Protein AF-A0A2D5XUM0-F1 (afdb_monomer)

Radius of gyration: 34.55 Å; Cα contacts (8 Å, |Δi|>4): 33; chains: 1; bounding box: 64×18×113 Å

Solvent-accessible surface area (backbone atoms only — not comparable to full-atom values): 6456 Å² total; per-residue (Å²): 136,85,53,64,64,62,51,30,55,51,37,45,53,52,34,53,54,47,50,52,52,60,68,70,62,64,79,75,94,67,98,70,55,73,68,54,55,52,49,50,51,52,53,49,53,52,49,53,53,51,42,51,55,36,46,55,48,33,53,51,38,50,52,52,46,52,49,54,53,50,51,54,51,51,52,49,52,53,49,53,51,52,51,51,55,49,54,52,50,54,49,51,54,49,52,52,52,47,53,54,51,58,72,70,49,77,83,78,80,73,84,83,128

Foldseek 3Di:
DDDLVNVLVVLVVVLVVLVVVLVVLDDDPDDDDPVSVVVSVVVNVVSVVVNVVSVVVSVVSVVVVVVVVVVVVVVVVVVVVVVVVVVVVVVVVVVVVVVVVVVPDDDDDDPDD

Secondary structure (DSSP, 8-state):
---HHHHHHHHHHHHHHHHHHHHHTPPPSS---HHHHHHHHHHHHHHHHHHHHHHHHHHHHHHHHHHHHHHHHHHHHHHHHHHHHHHHHHHHHHHHHHHHHHHTSPP------

Mean predicted aligned error: 9.3 Å

pLDDT: mean 88.4, std 11.06, range [49.34, 97.75]

Structure (mmCIF, N/CA/C/O backbone):
data_AF-A0A2D5XUM0-F1
#
_entry.id   AF-A0A2D5XUM0-F1
#
loop_
_atom_site.group_PDB
_atom_site.id
_atom_site.type_symbol
_atom_site.label_atom_id
_atom_site.label_alt_id
_atom_site.label_comp_id
_atom_site.label_asym_id
_atom_site.label_entity_id
_atom_site.label_seq_id
_atom_site.pdbx_PDB_ins_code
_atom_site.Cartn_x
_atom_site.Cartn_y
_atom_site.Cartn_z
_atom_site.occupancy
_atom_site.B_iso_or_equiv
_atom_site.auth_seq_id
_atom_site.auth_comp_id
_atom_site.auth_asym_id
_atom_site.auth_atom_id
_atom_site.pdbx_PDB_model_num
ATOM 1 N N . MET A 1 1 ? 7.420 -14.892 3.231 1.00 49.34 1 MET A N 1
ATOM 2 C CA . MET A 1 1 ? 7.408 -13.422 3.081 1.00 49.34 1 MET A CA 1
ATOM 3 C C . MET A 1 1 ? 5.974 -13.056 2.744 1.00 49.34 1 MET A C 1
ATOM 5 O O . MET A 1 1 ? 5.457 -13.680 1.829 1.00 49.34 1 MET A O 1
ATOM 9 N N . LYS A 1 2 ? 5.310 -12.194 3.518 1.00 69.75 2 LYS A N 1
ATOM 10 C CA . LYS A 1 2 ? 3.954 -11.724 3.183 1.00 69.75 2 LYS A CA 1
ATOM 11 C C . LYS A 1 2 ? 4.064 -10.474 2.317 1.00 69.75 2 LYS A C 1
ATOM 13 O O . LYS A 1 2 ? 5.019 -9.719 2.499 1.00 69.75 2 LYS A O 1
ATOM 18 N N . THR A 1 3 ? 3.150 -10.287 1.372 1.00 91.19 3 THR A N 1
ATOM 19 C CA . THR A 1 3 ? 3.135 -9.075 0.534 1.00 91.19 3 THR A CA 1
ATOM 20 C C . THR A 1 3 ? 2.425 -7.919 1.246 1.00 91.19 3 THR A C 1
ATOM 22 O O . THR A 1 3 ? 1.609 -8.150 2.136 1.00 91.19 3 THR A O 1
ATOM 25 N N . LEU A 1 4 ? 2.706 -6.672 0.845 1.00 92.25 4 LEU A N 1
ATOM 26 C CA . LEU A 1 4 ? 2.018 -5.487 1.383 1.00 92.25 4 LEU A CA 1
ATOM 27 C C . LEU A 1 4 ? 0.496 -5.562 1.176 1.00 92.25 4 LEU A C 1
ATOM 29 O O . LEU A 1 4 ? -0.265 -5.190 2.064 1.00 92.25 4 LEU A O 1
ATOM 33 N N . GLN A 1 5 ? 0.049 -6.120 0.046 1.00 93.38 5 GLN A N 1
ATOM 34 C CA . GLN A 1 5 ? -1.375 -6.321 -0.229 1.00 93.38 5 GLN A CA 1
ATOM 35 C C . GLN A 1 5 ? -2.020 -7.304 0.757 1.00 93.38 5 GLN A C 1
ATOM 37 O O . GLN A 1 5 ? -3.073 -7.011 1.307 1.00 93.38 5 GLN A O 1
ATOM 42 N N . GLU A 1 6 ? -1.375 -8.442 1.028 1.00 95.31 6 GLU A N 1
ATOM 43 C CA . GLU A 1 6 ? -1.882 -9.420 2.003 1.00 95.31 6 GLU A CA 1
ATOM 44 C C . GLU A 1 6 ? -1.966 -8.830 3.416 1.00 95.31 6 GLU A C 1
ATOM 46 O O . GLU A 1 6 ? -2.836 -9.197 4.208 1.00 95.31 6 GLU A O 1
ATOM 51 N N . GLU A 1 7 ? -1.037 -7.937 3.760 1.00 94.88 7 GLU A N 1
ATOM 52 C CA . GLU A 1 7 ? -1.045 -7.257 5.048 1.00 94.88 7 GLU A CA 1
ATOM 53 C C . GLU A 1 7 ? -2.159 -6.212 5.143 1.00 94.88 7 GLU A C 1
ATOM 55 O O . GLU A 1 7 ? -2.817 -6.133 6.185 1.00 94.88 7 GLU A O 1
ATOM 60 N N . LEU A 1 8 ? -2.409 -5.466 4.063 1.00 95.81 8 LEU A N 1
ATOM 61 C CA . LEU A 1 8 ? -3.545 -4.555 3.952 1.00 95.81 8 LEU A CA 1
ATOM 62 C C . LEU A 1 8 ? -4.863 -5.317 4.117 1.00 95.81 8 LEU A C 1
ATOM 64 O O . LEU A 1 8 ? -5.619 -5.008 5.033 1.00 95.81 8 LEU A O 1
ATOM 68 N N . ASP A 1 9 ? -5.082 -6.372 3.330 1.00 96.00 9 ASP A N 1
ATOM 69 C CA . ASP A 1 9 ? -6.315 -7.169 3.365 1.00 96.00 9 ASP A CA 1
ATOM 70 C C . ASP A 1 9 ? -6.575 -7.734 4.769 1.00 96.00 9 ASP A C 1
ATOM 72 O O . ASP A 1 9 ? -7.688 -7.673 5.299 1.00 96.00 9 ASP A O 1
ATOM 76 N N . ARG A 1 10 ? -5.521 -8.234 5.424 1.00 95.75 10 ARG A N 1
ATOM 77 C CA . ARG A 1 10 ? -5.606 -8.727 6.801 1.00 95.75 10 ARG A CA 1
ATOM 78 C C . ARG A 1 10 ? -5.952 -7.617 7.789 1.00 95.75 10 ARG A C 1
ATOM 80 O O . ARG A 1 10 ? -6.751 -7.841 8.694 1.00 95.75 10 ARG A O 1
ATOM 87 N N . THR A 1 11 ? -5.320 -6.455 7.658 1.00 95.31 11 THR A N 1
ATOM 88 C CA . THR A 1 11 ? -5.509 -5.322 8.573 1.00 95.31 11 THR A CA 1
ATOM 89 C C . THR A 1 11 ? -6.923 -4.767 8.446 1.00 95.31 11 THR A C 1
ATOM 91 O O . THR A 1 11 ? -7.579 -4.551 9.462 1.00 95.31 11 THR A O 1
ATOM 94 N N . THR A 1 12 ? -7.428 -4.632 7.219 1.00 95.06 12 THR A N 1
ATOM 95 C CA . THR A 1 12 ? -8.815 -4.258 6.929 1.00 95.06 12 THR A CA 1
ATOM 96 C C . THR A 1 12 ? -9.795 -5.276 7.506 1.00 95.06 12 THR A C 1
ATOM 98 O O . THR A 1 12 ? -10.716 -4.885 8.214 1.00 95.06 12 THR A O 1
ATOM 101 N N . GLY A 1 13 ? -9.552 -6.578 7.325 1.00 95.75 13 GLY A N 1
ATOM 102 C CA . GLY A 1 13 ? -10.415 -7.614 7.899 1.00 95.75 13 GLY A CA 1
ATOM 103 C C . GLY A 1 13 ? -10.491 -7.567 9.430 1.00 95.75 13 GLY A C 1
ATOM 104 O O . GLY A 1 13 ? -11.572 -7.688 9.999 1.00 95.75 13 GLY A O 1
ATOM 105 N N . VAL A 1 14 ? -9.365 -7.343 10.117 1.00 94.62 14 VAL A N 1
ATOM 106 C CA . VAL A 1 14 ? -9.364 -7.205 11.586 1.00 94.62 14 VAL A CA 1
ATOM 107 C C . VAL A 1 14 ? -10.028 -5.895 12.021 1.00 94.62 14 VAL A C 1
ATOM 109 O O . VAL A 1 14 ? -10.753 -5.889 13.013 1.00 94.62 14 VAL A O 1
ATOM 112 N N . ARG A 1 15 ? -9.828 -4.791 11.288 1.00 95.06 15 ARG A N 1
ATOM 113 C CA . ARG A 1 15 ? -10.526 -3.523 11.547 1.00 95.06 15 ARG A CA 1
ATOM 114 C C . ARG A 1 15 ? -12.038 -3.718 11.500 1.00 95.06 15 ARG A C 1
ATOM 116 O O . ARG A 1 15 ? -12.723 -3.278 12.418 1.00 95.06 15 ARG A O 1
ATOM 123 N N . ASP A 1 16 ? -12.534 -4.393 10.470 1.00 94.56 16 ASP A N 1
ATOM 124 C CA . ASP A 1 16 ? -13.967 -4.603 10.267 1.00 94.56 16 ASP A CA 1
ATOM 125 C C . ASP A 1 16 ? -14.560 -5.486 11.383 1.00 94.56 16 ASP A C 1
ATOM 127 O O . ASP A 1 16 ? -15.610 -5.162 11.929 1.00 94.56 16 ASP A O 1
ATOM 131 N N . GLN A 1 17 ? -13.831 -6.516 11.830 1.00 94.06 17 GLN A N 1
ATOM 132 C CA . GLN A 1 17 ? -14.217 -7.317 13.003 1.00 94.06 17 GLN A CA 1
ATOM 133 C C . GLN A 1 17 ? -14.274 -6.491 14.297 1.00 94.06 17 GLN A C 1
ATOM 135 O O . GLN A 1 17 ? -15.170 -6.675 15.118 1.00 94.06 17 GLN A O 1
ATOM 140 N N . ILE A 1 18 ? -13.317 -5.582 14.511 1.00 91.25 18 ILE A N 1
ATOM 141 C CA . ILE A 1 18 ? -13.302 -4.708 15.695 1.00 91.25 18 ILE A CA 1
ATOM 142 C C . ILE A 1 18 ? -14.451 -3.697 15.644 1.00 91.25 18 ILE A C 1
ATOM 144 O O . ILE A 1 18 ? -15.060 -3.426 16.680 1.00 91.25 18 ILE A O 1
ATOM 148 N N . ALA A 1 19 ? -14.775 -3.174 14.461 1.00 90.38 19 ALA A N 1
ATOM 149 C CA . ALA A 1 19 ? -15.928 -2.303 14.268 1.00 90.38 19 ALA A CA 1
ATOM 150 C C . ALA A 1 19 ? -17.241 -3.035 14.597 1.00 90.38 19 ALA A C 1
ATOM 152 O O . ALA A 1 19 ? -18.044 -2.521 15.373 1.00 90.38 19 ALA A O 1
ATOM 153 N N . GLU A 1 20 ? -17.408 -4.270 14.119 1.00 90.88 20 GLU A N 1
ATOM 154 C CA . GLU A 1 20 ? -18.568 -5.111 14.444 1.00 90.88 20 GLU A CA 1
ATOM 155 C C . GLU A 1 20 ? -18.671 -5.382 15.958 1.00 90.88 20 GLU A C 1
ATOM 157 O O . GLU A 1 20 ? -19.741 -5.248 16.558 1.00 90.88 20 GLU A O 1
ATOM 162 N N . MET A 1 21 ? -17.545 -5.681 16.620 1.00 85.94 21 MET A N 1
ATOM 163 C CA . MET A 1 21 ? -17.507 -5.840 18.079 1.00 85.94 21 MET A CA 1
ATOM 164 C C . MET A 1 21 ? -17.938 -4.560 18.809 1.00 85.94 21 MET A C 1
ATOM 166 O O . MET A 1 21 ? -18.690 -4.642 19.782 1.00 85.94 21 MET A O 1
ATOM 170 N N . ALA A 1 22 ? -17.518 -3.386 18.328 1.00 84.38 22 ALA A N 1
ATOM 171 C CA . ALA A 1 22 ? -17.913 -2.098 18.895 1.00 84.38 22 ALA A CA 1
ATOM 172 C C . ALA A 1 22 ? -19.426 -1.852 18.777 1.00 84.38 22 ALA A C 1
ATOM 174 O O . ALA A 1 22 ? -20.045 -1.392 19.735 1.00 84.38 22 ALA A O 1
ATOM 175 N N . GLU A 1 23 ? -20.023 -2.192 17.634 1.00 83.62 23 GLU A N 1
ATOM 176 C CA . GLU A 1 23 ? -21.465 -2.056 17.394 1.00 83.62 23 GLU A CA 1
ATOM 177 C C . GLU A 1 23 ? -22.291 -3.024 18.254 1.00 83.62 23 GLU A C 1
ATOM 179 O O . GLU A 1 23 ? -23.349 -2.660 18.773 1.00 83.62 23 GLU A O 1
ATOM 184 N N . SER A 1 24 ? -21.786 -4.241 18.469 1.00 78.44 24 SER A N 1
ATOM 185 C CA . SER A 1 24 ? -22.456 -5.269 19.279 1.00 78.44 24 SER A CA 1
ATOM 186 C C . SER A 1 24 ? -22.435 -4.996 20.791 1.00 78.44 24 SER A C 1
ATOM 188 O O . SER A 1 24 ? -23.201 -5.599 21.540 1.00 78.44 24 SER A O 1
ATOM 190 N N . MET A 1 25 ? -21.586 -4.074 21.258 1.00 70.69 25 MET A N 1
ATOM 191 C CA . MET A 1 25 ? -21.347 -3.811 22.684 1.00 70.69 25 MET A CA 1
ATOM 192 C C . MET A 1 25 ? -22.385 -2.899 23.359 1.00 70.69 25 MET A C 1
ATOM 194 O O . MET A 1 25 ? -22.150 -2.384 24.457 1.00 70.69 25 MET A O 1
ATOM 198 N N . ASN A 1 26 ? -23.540 -2.690 22.728 1.00 67.62 26 ASN A N 1
ATOM 199 C CA . ASN A 1 26 ? -24.570 -1.813 23.262 1.00 67.62 26 ASN A CA 1
ATOM 200 C C . ASN A 1 26 ? -25.149 -2.387 24.570 1.00 67.62 26 ASN A C 1
ATOM 202 O O . ASN A 1 26 ? -25.587 -3.539 24.617 1.00 67.62 26 ASN A O 1
ATOM 206 N N . VAL A 1 27 ? -25.144 -1.594 25.647 1.00 66.12 27 VAL A N 1
ATOM 207 C CA . VAL A 1 27 ? -25.668 -2.032 26.950 1.00 66.12 27 VAL A CA 1
ATOM 208 C C . VAL A 1 27 ? -27.177 -2.274 26.810 1.00 66.12 27 VAL A C 1
ATOM 210 O O . VAL A 1 27 ? -27.885 -1.363 26.371 1.00 66.12 27 VAL A O 1
ATOM 213 N N . PRO A 1 28 ? -27.694 -3.469 27.154 1.00 66.88 28 PRO A N 1
ATOM 214 C CA . PRO A 1 28 ? -29.115 -3.759 27.023 1.00 66.88 28 PRO A CA 1
ATOM 215 C C . PRO A 1 28 ? -29.958 -2.782 27.850 1.00 66.88 28 PRO A C 1
ATOM 217 O O . PRO A 1 28 ? -29.606 -2.409 28.968 1.00 66.88 28 PRO A O 1
ATOM 220 N N . ILE A 1 29 ? -31.093 -2.368 27.286 1.00 60.69 29 ILE A N 1
ATOM 221 C CA . ILE A 1 29 ? -32.029 -1.449 27.938 1.00 60.69 29 ILE A CA 1
ATOM 222 C C . ILE A 1 29 ? -32.719 -2.208 29.086 1.00 60.69 29 ILE A C 1
ATOM 224 O O . ILE A 1 29 ? -33.521 -3.105 28.835 1.00 60.69 29 ILE A O 1
ATOM 228 N N . GLY A 1 30 ? -32.399 -1.872 30.342 1.00 71.19 30 GLY A N 1
ATOM 229 C CA . GLY A 1 30 ? -32.966 -2.515 31.536 1.00 71.19 30 GLY A CA 1
ATOM 230 C C . GLY A 1 30 ? -32.148 -2.291 32.814 1.00 71.19 30 GLY A C 1
ATOM 231 O O . GLY A 1 30 ? -31.149 -1.567 32.811 1.00 71.19 30 GLY A O 1
ATOM 232 N N . GLU A 1 31 ? -32.567 -2.916 33.923 1.00 62.59 31 GLU A N 1
ATOM 233 C CA . GLU A 1 31 ? -31.803 -2.900 35.178 1.00 62.59 31 GLU A CA 1
ATOM 234 C C . GLU A 1 31 ? -30.410 -3.499 34.961 1.00 62.59 31 GLU A C 1
ATOM 236 O O . GLU A 1 31 ? -30.253 -4.671 34.623 1.00 62.59 31 GLU A O 1
ATOM 241 N N . THR A 1 32 ? -29.386 -2.672 35.156 1.00 76.75 32 THR A N 1
ATOM 242 C CA . THR A 1 32 ? -27.987 -3.033 34.934 1.00 76.75 32 THR A CA 1
ATOM 243 C C . THR A 1 32 ? -27.182 -2.669 36.176 1.00 76.75 32 THR A C 1
ATOM 245 O O . THR A 1 32 ? -27.352 -1.590 36.745 1.00 76.75 32 THR A O 1
ATO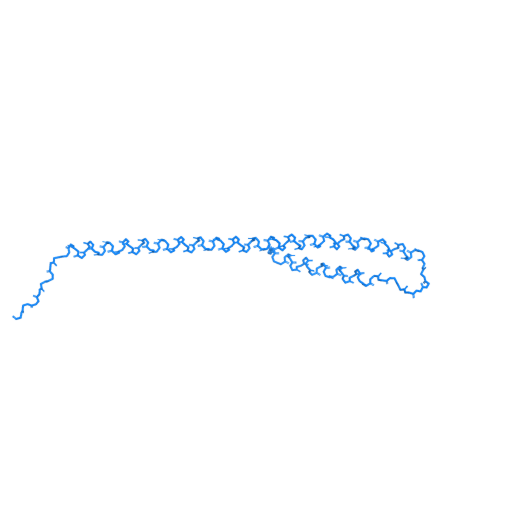M 248 N N . THR A 1 33 ? -26.291 -3.552 36.628 1.00 81.69 33 THR A N 1
ATOM 249 C CA . THR A 1 33 ? -25.454 -3.265 37.801 1.00 81.69 33 THR A CA 1
ATOM 250 C C . THR A 1 33 ? -24.366 -2.238 37.467 1.00 81.69 33 THR A C 1
ATOM 252 O O . THR A 1 33 ? -23.828 -2.205 36.359 1.00 81.69 33 THR A O 1
ATOM 255 N N . ILE A 1 34 ? -23.971 -1.421 38.453 1.00 82.12 34 ILE A N 1
ATOM 256 C CA . ILE A 1 34 ? -22.886 -0.425 38.309 1.00 82.12 34 ILE A CA 1
ATOM 257 C C . ILE A 1 34 ? -21.583 -1.080 37.819 1.00 82.12 34 ILE A C 1
ATOM 259 O O . ILE A 1 34 ? -20.840 -0.489 37.035 1.00 82.12 34 ILE A O 1
ATOM 263 N N . GLN A 1 35 ? -21.306 -2.311 38.257 1.00 83.81 35 GLN A N 1
ATOM 264 C CA . GLN A 1 35 ? -20.143 -3.076 37.811 1.00 83.81 35 GLN A CA 1
ATOM 265 C C . GLN A 1 35 ? -20.191 -3.365 36.305 1.00 83.81 35 GLN A C 1
ATOM 267 O O . GLN A 1 35 ? -19.173 -3.218 35.632 1.00 83.81 35 GLN A O 1
ATOM 272 N N . HIS A 1 36 ? -21.368 -3.701 35.774 1.00 80.38 36 HIS A N 1
ATOM 273 C CA . HIS A 1 36 ? -21.563 -3.956 34.350 1.00 80.38 36 HIS A CA 1
ATOM 274 C C . HIS A 1 36 ? -21.330 -2.687 33.515 1.00 80.38 36 HIS A C 1
ATOM 276 O O . HIS A 1 36 ? -20.588 -2.720 32.534 1.00 80.38 36 HIS A O 1
ATOM 282 N N . LEU A 1 37 ? -21.856 -1.541 33.968 1.00 82.38 37 LEU A N 1
ATOM 283 C CA . LEU A 1 37 ? -21.637 -0.239 33.323 1.00 82.38 37 LEU A CA 1
ATOM 284 C C . LEU A 1 37 ? -20.150 0.147 33.280 1.00 82.38 37 LEU A C 1
ATOM 286 O O . LEU A 1 37 ? -19.654 0.599 32.248 1.00 82.38 37 LEU A O 1
ATOM 290 N N . ARG A 1 38 ? -19.409 -0.078 34.376 1.00 84.44 38 ARG A N 1
ATOM 291 C CA . ARG A 1 38 ? -17.956 0.167 34.410 1.00 84.44 38 ARG A CA 1
ATOM 292 C C . ARG A 1 38 ? -17.203 -0.742 33.447 1.00 84.44 38 ARG A C 1
ATOM 294 O O . ARG A 1 38 ? -16.325 -0.260 32.737 1.00 84.44 38 ARG A O 1
ATOM 301 N N . SER A 1 39 ? -17.547 -2.030 33.407 1.00 83.50 39 SER A N 1
ATOM 302 C CA . SER A 1 39 ? -16.909 -2.959 32.473 1.00 83.50 39 SER A CA 1
ATOM 303 C C . SER A 1 39 ? -17.191 -2.587 31.017 1.00 83.50 39 SER A C 1
ATOM 305 O O . SER A 1 39 ? -16.254 -2.527 30.229 1.00 83.50 39 SER A O 1
ATOM 307 N N . ALA A 1 40 ? -18.435 -2.236 30.675 1.00 83.50 40 ALA A N 1
ATOM 308 C CA . ALA A 1 40 ? -18.804 -1.807 29.329 1.00 83.50 40 ALA A CA 1
ATOM 309 C C . ALA A 1 40 ? -18.051 -0.536 28.907 1.00 83.50 40 ALA A C 1
ATOM 311 O O . ALA A 1 40 ? -17.526 -0.474 27.800 1.00 83.50 40 ALA A O 1
ATOM 312 N N . SER A 1 41 ? -17.913 0.445 29.806 1.00 84.38 41 SER A N 1
ATOM 313 C CA . SER A 1 41 ? -17.124 1.653 29.538 1.00 84.38 41 SER A CA 1
ATOM 314 C C . SER A 1 41 ? -15.638 1.346 29.320 1.00 84.38 41 SER A C 1
ATOM 316 O O . SER A 1 41 ? -15.035 1.866 28.382 1.00 84.38 41 SER A O 1
ATOM 318 N N . TRP A 1 42 ? -15.047 0.478 30.148 1.00 86.75 42 TRP A N 1
ATOM 319 C CA . TRP A 1 42 ? -13.637 0.107 30.019 1.00 86.75 42 TRP A CA 1
ATOM 320 C C . TRP A 1 42 ? -13.352 -0.636 28.708 1.00 86.75 42 TRP A C 1
ATOM 322 O O . TRP A 1 42 ? -12.464 -0.231 27.957 1.00 86.75 42 TRP A O 1
ATOM 332 N N . TYR A 1 43 ? -14.140 -1.671 28.397 1.00 86.31 43 TYR A N 1
ATOM 333 C CA . TYR A 1 43 ? -14.010 -2.417 27.144 1.00 86.31 43 TYR A CA 1
ATOM 334 C C . TYR A 1 43 ? -14.315 -1.539 25.925 1.00 86.31 43 TYR A C 1
ATOM 336 O O . TYR A 1 43 ? -13.599 -1.621 24.932 1.00 86.31 43 TYR A O 1
ATOM 344 N N . GLY A 1 44 ? -15.304 -0.645 26.016 1.00 87.50 44 GLY A N 1
ATOM 345 C CA . GLY A 1 44 ? -15.651 0.278 24.938 1.00 87.50 44 GLY A CA 1
ATOM 346 C C . GLY A 1 44 ? -14.488 1.204 24.591 1.00 87.50 44 GLY A C 1
ATOM 347 O O . GLY A 1 44 ? -14.106 1.298 23.429 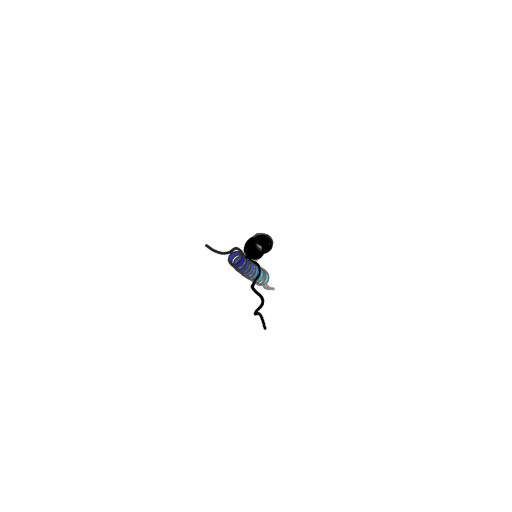1.00 87.50 44 GLY A O 1
ATOM 348 N N . ASN A 1 45 ? -13.850 1.810 25.596 1.00 88.88 45 ASN A N 1
ATOM 349 C CA . ASN A 1 45 ? -12.668 2.649 25.381 1.00 88.88 45 ASN A CA 1
ATOM 350 C C . ASN A 1 45 ? -11.507 1.862 24.757 1.00 88.88 45 ASN A C 1
ATOM 352 O O . ASN A 1 45 ? -10.847 2.357 23.846 1.00 88.88 45 ASN A O 1
ATOM 356 N N . GLN A 1 46 ? -11.277 0.629 25.215 1.00 90.19 46 GLN A N 1
ATOM 357 C CA . GLN A 1 46 ? -10.214 -0.219 24.679 1.00 90.19 46 GLN A CA 1
ATOM 358 C C . GLN A 1 46 ? -10.465 -0.604 23.215 1.00 90.19 46 GLN A C 1
ATOM 360 O O . GLN A 1 46 ? -9.542 -0.569 22.402 1.00 90.19 46 GLN A O 1
ATOM 365 N N . ILE A 1 47 ? -11.707 -0.939 22.861 1.00 90.88 47 ILE A N 1
ATOM 366 C CA . ILE A 1 47 ? -12.099 -1.244 21.480 1.00 90.88 47 ILE A CA 1
ATOM 367 C C . ILE A 1 47 ? -11.936 -0.012 20.589 1.00 90.88 47 ILE A C 1
ATOM 369 O O . ILE A 1 47 ? -11.377 -0.131 19.503 1.00 90.88 47 ILE A O 1
ATOM 373 N N . GLN A 1 48 ? -12.348 1.171 21.050 1.00 90.94 48 GLN A N 1
ATOM 374 C CA . GLN A 1 48 ? -12.174 2.419 20.2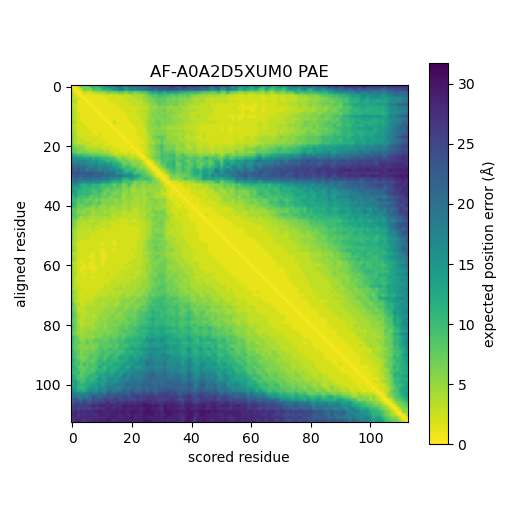99 1.00 90.94 48 GLN A CA 1
ATOM 375 C C . GLN A 1 48 ? -10.693 2.741 2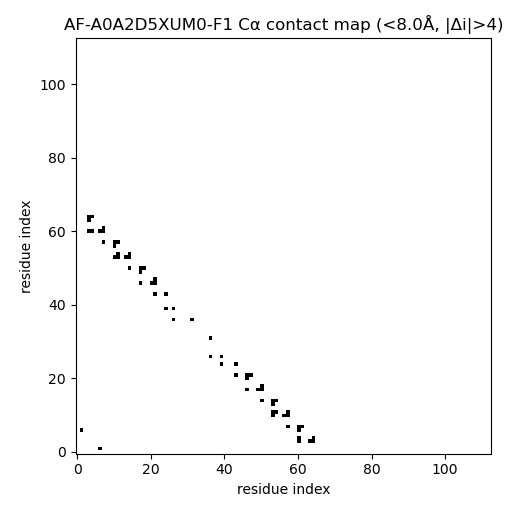0.053 1.00 90.94 48 GLN A C 1
ATOM 377 O O . GLN A 1 48 ? -10.311 3.119 18.945 1.00 90.94 48 GLN A O 1
ATOM 382 N N . GLU A 1 49 ? -9.832 2.529 21.052 1.00 94.00 49 GLU A N 1
ATOM 383 C CA . GLU A 1 49 ? -8.385 2.716 20.905 1.00 94.00 49 GLU A CA 1
ATOM 384 C C . GLU A 1 49 ? -7.778 1.744 19.880 1.00 94.00 49 GLU A C 1
ATOM 386 O O . GLU A 1 49 ? -6.986 2.143 19.017 1.00 94.00 49 GLU A O 1
ATOM 391 N N . GLN A 1 50 ? -8.177 0.469 19.931 1.00 94.31 50 GLN A N 1
ATOM 392 C CA . GLN A 1 50 ? -7.732 -0.517 18.948 1.00 94.31 50 GLN A CA 1
ATOM 393 C C . GLN A 1 50 ? -8.249 -0.202 17.546 1.00 94.31 50 GLN A C 1
ATOM 395 O O . GLN A 1 50 ? -7.478 -0.292 16.590 1.00 94.31 50 GLN A O 1
ATOM 400 N N . LEU A 1 51 ? -9.508 0.223 17.423 1.00 94.25 51 LEU A N 1
ATOM 401 C CA . LEU A 1 51 ? -10.113 0.597 16.150 1.00 94.25 51 LEU A CA 1
ATOM 402 C C . LEU A 1 51 ? -9.372 1.776 15.512 1.00 94.25 51 LEU A C 1
ATOM 404 O O . LEU A 1 51 ? -9.063 1.740 14.321 1.00 94.25 51 LEU A O 1
ATOM 408 N N . ARG A 1 52 ? -9.008 2.787 16.307 1.00 95.56 52 ARG A N 1
ATOM 409 C CA . ARG A 1 52 ? -8.181 3.909 15.848 1.00 95.56 52 ARG A CA 1
ATOM 410 C C . ARG A 1 52 ? -6.814 3.432 15.364 1.00 95.56 52 ARG A C 1
ATOM 412 O O . ARG A 1 52 ? -6.389 3.778 14.266 1.00 95.56 52 ARG A O 1
ATOM 419 N N . THR A 1 53 ? -6.138 2.613 16.168 1.00 96.38 53 THR A N 1
ATOM 420 C CA . THR A 1 53 ? -4.794 2.109 15.852 1.00 96.38 53 THR A CA 1
ATOM 421 C C . THR A 1 53 ? -4.787 1.310 14.552 1.00 96.38 53 THR A C 1
ATOM 423 O O . THR A 1 53 ? -3.914 1.500 13.704 1.00 96.38 53 THR A O 1
ATOM 426 N N . ILE A 1 54 ? -5.763 0.421 14.374 1.00 95.69 54 ILE A N 1
ATOM 427 C CA . ILE A 1 54 ? -5.811 -0.443 13.199 1.00 95.69 54 ILE A CA 1
ATOM 428 C C . ILE A 1 54 ? -6.306 0.287 11.949 1.00 95.69 54 ILE A C 1
ATOM 430 O O . ILE A 1 54 ? -5.846 -0.028 10.855 1.00 95.69 54 ILE A O 1
ATOM 434 N N . SER A 1 55 ? -7.161 1.303 12.104 1.00 94.69 55 SER A N 1
ATOM 435 C CA . SER A 1 55 ? -7.553 2.181 10.995 1.00 94.69 55 SER A CA 1
ATOM 436 C C . SER A 1 55 ? -6.352 2.969 10.478 1.00 94.69 55 SER A C 1
ATOM 438 O O . SER A 1 55 ? -6.058 2.895 9.292 1.00 94.69 55 SER A O 1
ATOM 440 N N . ASN A 1 56 ? -5.562 3.576 11.373 1.00 97.31 56 ASN A N 1
ATOM 441 C CA . ASN A 1 56 ? -4.326 4.267 10.988 1.00 97.31 56 ASN A CA 1
ATOM 442 C C . ASN A 1 56 ? -3.351 3.338 10.247 1.00 97.31 56 ASN A C 1
ATOM 444 O O . ASN A 1 56 ? -2.691 3.746 9.294 1.00 97.31 56 ASN A O 1
ATOM 448 N N . ARG A 1 57 ? -3.254 2.072 10.674 1.00 96.56 57 ARG A N 1
ATOM 449 C CA . ARG A 1 57 ? -2.426 1.074 9.985 1.00 96.56 57 ARG A CA 1
ATOM 450 C C . ARG A 1 57 ? -2.972 0.735 8.598 1.00 96.56 57 ARG A C 1
ATOM 452 O O . ARG A 1 57 ? -2.179 0.575 7.677 1.00 96.56 57 ARG A O 1
ATOM 459 N N . ALA A 1 58 ? -4.288 0.595 8.452 1.00 96.62 58 ALA A N 1
ATOM 460 C CA . ALA A 1 58 ? -4.918 0.334 7.160 1.00 96.62 58 ALA A CA 1
ATOM 461 C C . ALA A 1 58 ? -4.683 1.495 6.181 1.00 96.62 58 ALA A C 1
ATOM 463 O O . ALA A 1 58 ? -4.353 1.251 5.021 1.00 96.62 58 ALA A O 1
ATOM 464 N N . ASP A 1 59 ? -4.782 2.736 6.660 1.00 97.06 59 ASP A N 1
ATOM 465 C CA . ASP A 1 59 ? -4.522 3.935 5.858 1.00 97.06 59 ASP A CA 1
ATOM 466 C C . ASP A 1 59 ? -3.060 3.976 5.393 1.00 97.06 59 ASP A C 1
ATOM 468 O O . ASP A 1 59 ? -2.796 4.093 4.197 1.00 97.06 59 ASP A O 1
ATOM 472 N N . PHE A 1 60 ? -2.114 3.756 6.312 1.00 97.50 60 PHE A N 1
ATOM 473 C CA . PHE A 1 60 ? -0.687 3.671 5.986 1.00 97.50 60 PHE A CA 1
ATOM 474 C C . PHE A 1 60 ? -0.384 2.570 4.957 1.00 97.50 60 PHE A C 1
ATOM 476 O O . PHE A 1 60 ? 0.291 2.805 3.960 1.00 97.50 60 PHE A O 1
ATOM 483 N N . LEU A 1 61 ? -0.913 1.359 5.160 1.00 96.94 61 LEU A N 1
ATOM 484 C CA . LEU A 1 61 ? -0.701 0.248 4.225 1.00 96.94 61 LEU A CA 1
ATOM 485 C C . LEU A 1 61 ? -1.325 0.514 2.852 1.00 96.94 61 LEU A C 1
ATOM 487 O O . LEU A 1 61 ? -0.809 0.037 1.842 1.00 96.94 61 LEU A O 1
ATOM 491 N N . THR A 1 62 ? -2.424 1.266 2.800 1.00 97.38 62 THR A N 1
ATOM 492 C CA . THR A 1 62 ? -3.040 1.677 1.535 1.00 97.38 62 THR A CA 1
ATOM 493 C C . THR A 1 62 ? -2.096 2.580 0.748 1.00 97.38 62 THR A C 1
ATOM 495 O O . THR A 1 62 ? -1.882 2.325 -0.438 1.00 97.38 62 THR A O 1
ATOM 498 N N . GLU A 1 63 ? -1.497 3.575 1.411 1.00 97.75 63 GLU A N 1
ATOM 499 C CA . GLU A 1 63 ? -0.512 4.485 0.816 1.00 97.75 63 GLU A CA 1
ATOM 500 C C . GLU A 1 63 ? 0.715 3.718 0.294 1.00 97.75 63 GLU A C 1
ATOM 502 O O . GLU A 1 63 ? 1.051 3.810 -0.890 1.00 97.75 63 GLU A O 1
ATOM 507 N N . GLU A 1 64 ? 1.287 2.837 1.117 1.00 97.25 64 GLU A N 1
ATOM 508 C CA . GLU A 1 64 ? 2.440 2.006 0.745 1.00 97.25 64 GLU A CA 1
ATOM 509 C C . GLU A 1 64 ? 2.151 1.095 -0.462 1.00 97.25 64 GLU A C 1
ATOM 511 O O . GLU A 1 64 ? 2.976 0.959 -1.369 1.00 97.25 64 GLU A O 1
ATOM 516 N N . VAL A 1 65 ? 0.965 0.474 -0.522 1.00 96.75 65 VAL A N 1
ATOM 517 C CA . VAL A 1 65 ? 0.563 -0.350 -1.675 1.00 96.75 65 VAL A CA 1
ATOM 518 C C . VAL A 1 65 ? 0.436 0.503 -2.938 1.00 96.75 65 VAL A C 1
ATOM 520 O O . VAL A 1 65 ? 0.829 0.059 -4.025 1.00 96.75 65 VAL A O 1
ATOM 523 N N . THR A 1 66 ? -0.118 1.713 -2.838 1.00 96.19 66 THR A N 1
ATOM 524 C CA . THR A 1 66 ? -0.217 2.617 -3.990 1.00 96.19 66 THR A CA 1
ATOM 525 C C . THR A 1 66 ? 1.146 3.083 -4.484 1.00 96.19 66 THR A C 1
ATOM 527 O O . THR A 1 66 ? 1.380 3.059 -5.697 1.00 96.19 66 THR A O 1
ATOM 530 N N . ASP A 1 67 ? 2.059 3.416 -3.578 1.00 96.44 67 ASP A N 1
ATOM 531 C CA . ASP A 1 67 ? 3.412 3.848 -3.921 1.00 96.44 67 ASP A CA 1
ATOM 532 C C . ASP A 1 67 ? 4.218 2.712 -4.541 1.00 96.44 67 ASP A C 1
ATOM 534 O O . ASP A 1 67 ? 4.779 2.871 -5.628 1.00 96.44 67 ASP A O 1
ATOM 538 N N . GLN A 1 68 ? 4.150 1.509 -3.967 1.00 95.56 68 GLN A N 1
ATOM 539 C CA . GLN A 1 68 ? 4.794 0.335 -4.550 1.00 95.56 68 GLN A CA 1
ATOM 540 C C . GLN A 1 68 ? 4.303 0.072 -5.983 1.00 95.5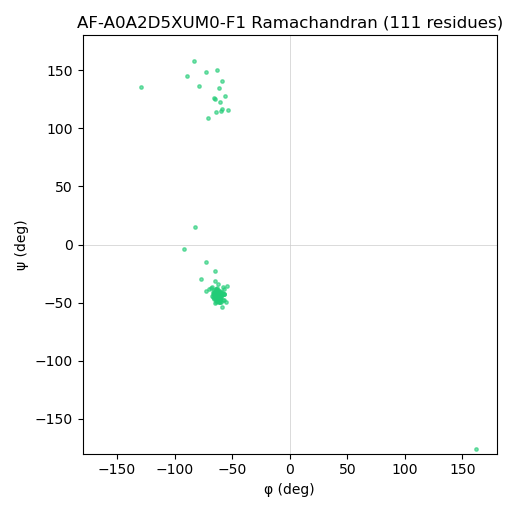6 68 GLN A C 1
ATOM 542 O O . GLN A 1 68 ? 5.093 -0.228 -6.883 1.00 95.56 68 GLN A O 1
ATOM 547 N N . ARG A 1 69 ? 2.992 0.191 -6.233 1.00 94.56 69 ARG A N 1
ATOM 548 C CA . ARG A 1 69 ? 2.420 0.030 -7.582 1.00 94.56 69 ARG A CA 1
ATOM 549 C C . ARG A 1 69 ? 2.920 1.100 -8.544 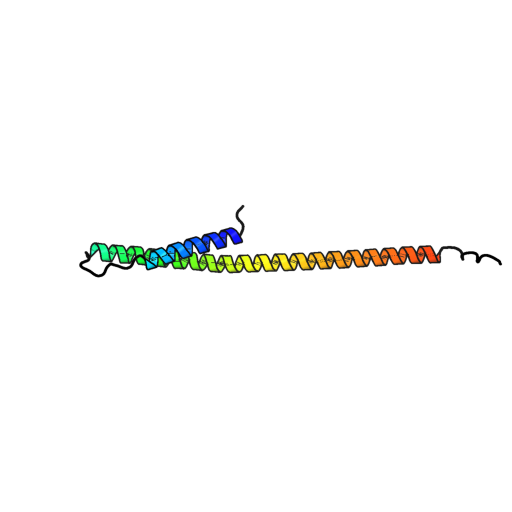1.00 94.56 69 ARG A C 1
ATOM 551 O O . ARG A 1 69 ? 3.206 0.787 -9.704 1.00 94.56 69 ARG A O 1
ATOM 558 N N . ARG A 1 70 ? 3.037 2.342 -8.078 1.00 96.69 70 ARG A N 1
ATOM 559 C CA . ARG A 1 70 ? 3.564 3.460 -8.863 1.00 96.69 70 ARG A CA 1
ATOM 560 C C . ARG A 1 70 ? 5.024 3.230 -9.241 1.00 96.69 70 ARG A C 1
ATOM 562 O O . ARG A 1 70 ? 5.362 3.367 -10.418 1.00 96.69 70 ARG A O 1
ATOM 569 N N . ASP A 1 71 ? 5.848 2.815 -8.291 1.00 96.69 71 ASP A N 1
ATOM 570 C CA . ASP A 1 71 ? 7.264 2.533 -8.514 1.00 96.69 71 ASP A CA 1
ATOM 571 C C . ASP A 1 71 ? 7.454 1.391 -9.509 1.00 96.69 71 ASP A C 1
ATOM 573 O O . ASP A 1 71 ? 8.184 1.537 -10.491 1.00 96.69 71 ASP A O 1
ATOM 577 N N . MET A 1 72 ? 6.712 0.291 -9.346 1.00 94.62 72 MET A N 1
ATOM 578 C CA . MET A 1 72 ? 6.737 -0.822 -10.300 1.00 94.62 72 MET A CA 1
ATOM 579 C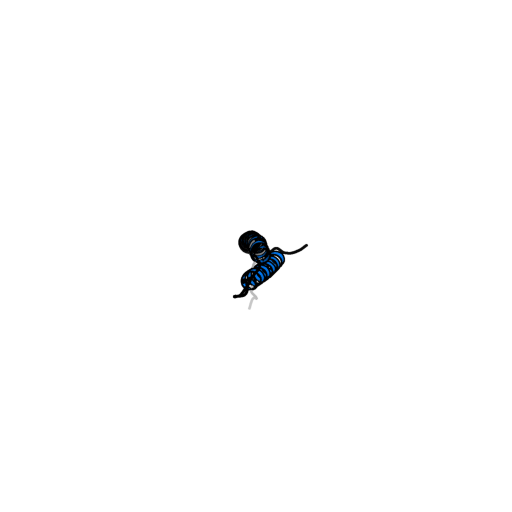 C . MET A 1 72 ? 6.371 -0.371 -11.721 1.00 94.62 72 MET A C 1
ATOM 581 O O . MET A 1 72 ? 7.027 -0.768 -12.689 1.00 94.62 72 MET A O 1
ATOM 585 N N . ALA A 1 73 ? 5.351 0.480 -11.865 1.00 95.88 73 ALA A N 1
ATOM 586 C CA . ALA A 1 73 ? 4.957 1.025 -13.161 1.00 95.88 73 ALA A CA 1
ATOM 587 C C . ALA A 1 73 ? 6.046 1.931 -13.761 1.00 95.88 73 ALA A C 1
ATOM 589 O O . ALA A 1 73 ? 6.341 1.831 -14.956 1.00 95.88 73 ALA A O 1
ATOM 590 N N . MET A 1 74 ? 6.683 2.778 -12.946 1.00 96.56 74 MET A N 1
ATOM 591 C CA . MET A 1 74 ? 7.785 3.635 -13.387 1.00 96.56 74 MET A CA 1
ATOM 592 C C . MET A 1 74 ? 8.998 2.819 -13.831 1.00 96.56 74 MET A C 1
ATOM 594 O O . MET A 1 74 ? 9.506 3.042 -14.931 1.00 96.56 74 MET A O 1
ATOM 598 N N . THR A 1 75 ? 9.442 1.854 -13.025 1.00 96.50 75 THR A N 1
ATOM 599 C CA . THR A 1 75 ? 10.573 0.980 -13.361 1.00 96.50 75 THR A CA 1
ATOM 600 C C . THR A 1 75 ? 10.300 0.200 -14.640 1.00 96.50 75 THR A C 1
ATOM 602 O O . THR A 1 75 ? 11.160 0.141 -15.521 1.00 96.50 75 THR A O 1
ATOM 605 N N . ARG A 1 76 ? 9.085 -0.340 -14.798 1.00 95.81 76 ARG A N 1
ATOM 606 C CA . ARG A 1 76 ? 8.681 -1.031 -16.024 1.00 95.81 76 ARG A CA 1
ATOM 607 C C . ARG A 1 76 ? 8.744 -0.109 -17.239 1.00 95.81 76 ARG A C 1
ATOM 609 O O . ARG A 1 76 ? 9.325 -0.485 -18.252 1.00 95.81 76 ARG A O 1
ATOM 616 N N . ASN A 1 77 ? 8.209 1.106 -17.136 1.00 96.38 77 ASN A N 1
ATOM 617 C CA . ASN A 1 77 ? 8.236 2.064 -18.238 1.00 96.38 77 ASN A CA 1
ATOM 618 C C . ASN A 1 77 ? 9.667 2.469 -18.626 1.00 96.38 77 ASN A C 1
ATOM 620 O O . ASN A 1 77 ? 9.995 2.554 -19.809 1.00 96.38 77 ASN A O 1
ATOM 624 N N . GLN A 1 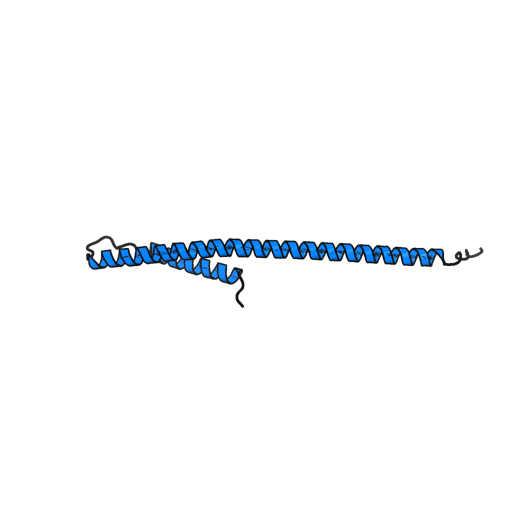78 ? 10.534 2.694 -17.636 1.00 96.50 78 GLN A N 1
ATOM 625 C CA . GLN A 1 78 ? 11.946 2.993 -17.874 1.00 96.50 78 GLN A CA 1
ATOM 626 C C . GLN A 1 78 ? 12.653 1.829 -18.571 1.00 96.50 78 GLN A C 1
ATOM 628 O O . GLN A 1 78 ? 13.386 2.049 -19.536 1.00 96.50 78 GLN A O 1
ATOM 633 N N . HIS A 1 79 ? 12.394 0.597 -18.127 1.00 96.56 79 HIS A N 1
ATOM 634 C CA . HIS A 1 79 ? 12.935 -0.602 -18.754 1.00 96.56 79 HIS A CA 1
ATOM 635 C C . HIS A 1 79 ? 12.471 -0.741 -20.210 1.00 96.56 79 HIS A C 1
ATOM 637 O O . HIS A 1 79 ? 13.300 -0.898 -21.103 1.00 96.56 79 HIS A O 1
ATOM 643 N N . GLU A 1 80 ? 11.171 -0.598 -20.475 1.00 96.81 80 GLU A N 1
ATOM 644 C CA . GLU A 1 80 ? 10.609 -0.663 -21.829 1.00 96.81 80 GLU A CA 1
ATOM 645 C C . GLU A 1 80 ? 11.231 0.395 -22.753 1.00 96.81 80 GLU A C 1
ATOM 647 O O . GLU A 1 80 ? 11.634 0.078 -23.874 1.00 96.81 80 GLU A O 1
ATOM 652 N N . ARG A 1 81 ? 11.404 1.633 -22.273 1.00 96.62 81 ARG A N 1
ATOM 653 C CA . ARG A 1 81 ? 12.080 2.703 -23.027 1.00 96.62 81 ARG A CA 1
ATOM 654 C C . ARG A 1 81 ? 13.545 2.386 -23.314 1.00 96.62 81 ARG A C 1
ATOM 656 O O . ARG A 1 81 ? 14.022 2.648 -24.418 1.00 96.62 81 ARG A O 1
ATOM 663 N N . ALA A 1 82 ? 14.266 1.837 -22.339 1.00 96.62 82 ALA A N 1
ATOM 664 C CA . ALA A 1 82 ? 15.661 1.448 -22.517 1.00 96.62 82 ALA A CA 1
ATOM 665 C C . ALA A 1 82 ? 15.799 0.337 -23.570 1.00 96.62 82 ALA A C 1
ATOM 667 O O . ALA A 1 82 ? 16.639 0.442 -24.466 1.00 96.62 82 ALA A O 1
ATOM 668 N N . VAL A 1 83 ? 14.928 -0.676 -23.515 1.00 97.19 83 VAL A N 1
ATOM 669 C CA . VAL A 1 83 ? 14.877 -1.764 -24.501 1.00 97.19 83 VAL A CA 1
ATOM 670 C C . VAL A 1 83 ? 14.556 -1.219 -25.891 1.00 97.19 83 VAL A C 1
ATOM 672 O O . VAL A 1 83 ? 15.293 -1.500 -26.833 1.00 97.19 83 VAL A O 1
ATOM 675 N N . GLN A 1 84 ? 13.523 -0.382 -26.029 1.00 96.31 84 GLN A N 1
ATOM 676 C CA . GLN A 1 84 ? 13.170 0.241 -27.310 1.00 96.31 84 GLN A CA 1
ATOM 677 C C . GLN A 1 84 ? 14.358 1.001 -27.907 1.00 96.31 84 GLN A C 1
ATOM 679 O O . GLN A 1 84 ? 14.744 0.744 -29.048 1.00 96.31 84 GLN A O 1
ATOM 684 N N . LYS A 1 85 ? 15.011 1.854 -27.111 1.00 96.75 85 LYS A N 1
ATOM 685 C CA . LYS A 1 85 ? 16.183 2.617 -27.554 1.00 96.75 85 LYS A CA 1
ATOM 686 C C . LYS A 1 85 ? 17.334 1.712 -28.004 1.00 96.75 85 LYS A C 1
ATOM 688 O O . LYS A 1 85 ? 17.957 2.000 -29.024 1.00 96.75 85 LYS A O 1
ATOM 693 N N . SER A 1 86 ? 17.597 0.622 -27.281 1.00 95.88 86 SER A N 1
ATOM 694 C CA . SER A 1 86 ? 18.605 -0.371 -27.677 1.00 95.88 86 SER A CA 1
ATOM 695 C C . SER A 1 86 ? 18.249 -1.017 -29.015 1.00 95.88 86 SER A C 1
ATOM 697 O O . SER A 1 86 ? 19.061 -1.019 -29.934 1.00 95.88 86 SER A O 1
ATOM 699 N N . THR A 1 87 ? 17.008 -1.488 -29.171 1.00 97.00 87 THR A N 1
ATOM 700 C CA . THR A 1 87 ? 16.574 -2.150 -30.411 1.00 97.00 87 THR A CA 1
ATOM 701 C C . THR A 1 87 ? 16.622 -1.222 -31.623 1.00 97.00 87 THR A C 1
ATOM 703 O O . THR A 1 87 ? 16.990 -1.651 -32.716 1.00 97.00 87 THR A O 1
ATOM 706 N N . GLU A 1 88 ? 16.286 0.059 -31.456 1.00 96.31 88 GLU A N 1
ATOM 707 C CA . GLU A 1 88 ? 16.421 1.050 -32.522 1.00 96.31 88 GLU A CA 1
ATOM 708 C C . GLU A 1 88 ? 17.881 1.290 -32.899 1.00 96.31 88 GLU A C 1
ATOM 710 O O . GLU A 1 88 ? 18.198 1.388 -34.086 1.00 96.31 88 GLU A O 1
ATOM 715 N N . PHE A 1 89 ? 18.767 1.379 -31.907 1.00 96.81 89 PHE A N 1
ATOM 716 C CA . PHE A 1 89 ? 20.196 1.544 -32.139 1.00 96.81 89 PHE A CA 1
ATOM 717 C C . PHE A 1 89 ? 20.778 0.357 -32.917 1.00 96.81 89 PHE A C 1
ATOM 719 O O . PHE A 1 89 ? 21.435 0.559 -33.940 1.00 96.81 89 PHE A O 1
ATOM 726 N N . ASP A 1 90 ? 20.459 -0.871 -32.506 1.00 95.94 90 ASP A N 1
ATOM 727 C CA . ASP A 1 90 ? 20.926 -2.094 -33.169 1.00 95.94 90 ASP A CA 1
ATOM 728 C C . ASP A 1 90 ? 20.408 -2.198 -34.611 1.00 95.94 90 ASP A C 1
ATOM 730 O O . ASP A 1 90 ? 21.149 -2.580 -35.526 1.00 95.94 90 ASP A O 1
ATOM 734 N N . ARG A 1 91 ? 19.150 -1.796 -34.847 1.00 95.75 91 ARG A N 1
ATOM 735 C CA . ARG A 1 91 ? 18.565 -1.716 -36.195 1.00 95.75 91 ARG A CA 1
ATOM 736 C C . ARG A 1 91 ? 19.305 -0.716 -37.076 1.00 95.75 91 ARG A C 1
ATOM 738 O O . ARG A 1 91 ? 19.654 -1.063 -38.203 1.00 95.75 91 ARG A O 1
ATOM 745 N N . ARG A 1 92 ? 19.580 0.495 -36.576 1.00 94.88 92 ARG A N 1
ATOM 746 C CA . ARG A 1 92 ? 20.335 1.515 -37.328 1.00 94.88 92 ARG A CA 1
ATOM 747 C C . ARG A 1 92 ? 21.741 1.025 -37.658 1.00 94.88 92 ARG A C 1
ATOM 749 O O . ARG A 1 92 ? 22.153 1.101 -38.810 1.00 94.88 92 ARG A O 1
ATOM 756 N N . GLN A 1 93 ? 22.440 0.444 -36.684 1.00 95.50 93 GLN A N 1
ATOM 757 C CA . GLN A 1 93 ? 23.785 -0.088 -36.897 1.00 95.50 93 GLN A CA 1
ATOM 758 C C . GLN A 1 93 ? 23.797 -1.222 -37.936 1.00 95.50 93 GLN A C 1
ATOM 760 O O . GLN A 1 93 ? 24.710 -1.306 -38.759 1.00 95.50 93 GLN A O 1
ATOM 765 N N . SER A 1 94 ? 22.786 -2.091 -37.917 1.00 92.62 94 SER A N 1
ATOM 766 C CA . SER A 1 94 ? 22.649 -3.174 -38.894 1.00 92.62 94 SER A CA 1
ATOM 767 C C . SER A 1 94 ? 22.386 -2.635 -40.302 1.00 92.62 94 SER A C 1
ATOM 769 O O . SER A 1 94 ? 23.074 -3.045 -41.236 1.00 92.62 94 SER A O 1
ATOM 771 N N . ALA A 1 95 ? 21.482 -1.660 -40.441 1.00 94.94 95 ALA A N 1
ATOM 772 C CA . ALA A 1 95 ? 21.196 -1.000 -41.714 1.00 94.94 95 ALA A CA 1
ATOM 773 C C . ALA A 1 95 ? 22.427 -0.269 -42.279 1.00 94.94 95 ALA A C 1
ATOM 775 O O . ALA A 1 95 ? 22.725 -0.379 -43.464 1.00 94.94 95 ALA A O 1
ATOM 776 N N . GLU A 1 96 ? 23.205 0.417 -41.435 1.00 94.44 96 GLU A N 1
ATOM 777 C CA . GLU A 1 96 ? 24.461 1.050 -41.856 1.00 94.44 96 GLU A CA 1
ATOM 778 C C . GLU A 1 96 ? 25.495 0.025 -42.339 1.00 94.44 96 GLU A C 1
ATOM 780 O O . GLU A 1 96 ? 26.187 0.252 -43.335 1.00 94.44 96 GLU A O 1
ATOM 785 N N . ARG A 1 97 ? 25.617 -1.118 -41.650 1.00 92.94 97 ARG A N 1
ATOM 786 C CA . ARG A 1 97 ? 26.511 -2.208 -42.071 1.00 92.94 97 ARG A CA 1
ATOM 787 C C . ARG A 1 97 ? 26.078 -2.801 -43.407 1.00 92.94 97 ARG A C 1
ATOM 789 O O . ARG A 1 97 ? 26.940 -3.090 -44.233 1.00 92.94 97 ARG A O 1
ATOM 796 N N . GLU A 1 98 ? 24.779 -2.981 -43.617 1.00 92.00 98 GLU A N 1
ATOM 797 C CA . GLU A 1 98 ? 24.225 -3.479 -44.875 1.00 92.00 98 GLU A CA 1
ATOM 798 C C . GLU A 1 98 ? 24.449 -2.489 -46.021 1.00 92.00 98 GLU A C 1
ATOM 800 O O . GLU A 1 98 ? 25.011 -2.876 -47.040 1.00 92.00 98 GLU A O 1
ATOM 805 N N . ALA A 1 99 ? 24.165 -1.200 -45.816 1.00 91.19 99 ALA A N 1
ATOM 806 C CA . ALA A 1 99 ? 24.418 -0.155 -46.808 1.00 91.19 99 ALA A CA 1
ATOM 807 C C . ALA A 1 99 ? 25.904 -0.065 -47.197 1.00 91.19 99 ALA A C 1
ATOM 809 O O . ALA A 1 99 ? 26.242 0.057 -48.374 1.00 91.19 99 ALA A O 1
ATOM 810 N N . ARG A 1 100 ? 26.824 -0.185 -46.226 1.00 90.31 100 ARG A N 1
ATOM 811 C CA . ARG A 1 100 ? 28.272 -0.249 -46.508 1.00 90.31 100 ARG A CA 1
ATOM 812 C C . ARG A 1 100 ? 28.653 -1.493 -47.314 1.00 90.31 100 ARG A C 1
ATOM 814 O O . ARG A 1 100 ? 29.526 -1.418 -48.179 1.00 90.31 100 ARG A O 1
ATOM 821 N N . ARG A 1 101 ? 28.027 -2.639 -47.031 1.00 88.50 101 ARG A N 1
ATOM 822 C CA . ARG A 1 101 ? 28.239 -3.874 -47.803 1.00 88.50 101 ARG A CA 1
ATOM 823 C C . ARG A 1 101 ? 27.724 -3.718 -49.228 1.00 88.50 101 ARG A C 1
ATOM 825 O O . ARG A 1 101 ? 28.445 -4.050 -50.155 1.00 88.50 101 ARG A O 1
ATOM 832 N N . GLU A 1 102 ? 26.530 -3.173 -49.412 1.00 87.62 102 GLU A N 1
ATOM 833 C CA . GLU A 1 102 ? 25.959 -2.945 -50.738 1.00 87.62 102 GLU A CA 1
ATOM 834 C C . GLU A 1 102 ? 26.802 -1.961 -51.563 1.00 87.62 102 GLU A C 1
ATOM 836 O O . GLU A 1 102 ? 27.135 -2.256 -52.706 1.00 87.62 102 GLU A O 1
ATOM 841 N N . ALA A 1 103 ? 27.257 -0.857 -50.962 1.00 87.44 103 ALA A N 1
ATOM 842 C CA . ALA A 1 103 ? 28.119 0.124 -51.628 1.00 87.44 103 ALA A CA 1
ATOM 843 C C . ALA A 1 103 ? 29.506 -0.423 -52.026 1.00 87.44 103 ALA A C 1
ATOM 845 O O . ALA A 1 103 ? 30.147 0.124 -52.921 1.00 87.44 103 ALA A O 1
ATOM 846 N N . SER A 1 104 ? 29.984 -1.483 -51.365 1.00 84.00 104 SER A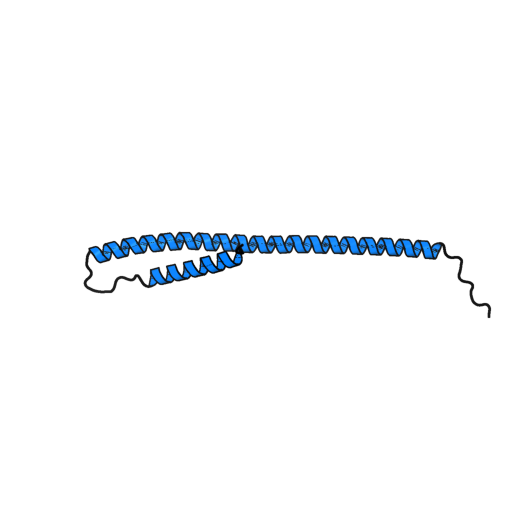 N 1
ATOM 847 C CA . SER A 1 104 ? 31.254 -2.150 -51.695 1.00 84.00 104 SER A CA 1
ATOM 848 C C . SER A 1 104 ? 31.097 -3.314 -52.677 1.00 84.00 104 SER A C 1
ATOM 850 O O . SER A 1 104 ? 32.102 -3.883 -53.110 1.00 84.00 104 SER A O 1
ATOM 852 N N . MET A 1 105 ? 29.866 -3.658 -53.071 1.00 81.25 105 MET A N 1
ATOM 853 C CA . MET A 1 105 ? 29.629 -4.669 -54.094 1.00 81.25 105 MET A CA 1
ATOM 854 C C . MET A 1 105 ? 29.862 -4.093 -55.501 1.00 81.25 105 MET A C 1
ATOM 856 O O . MET A 1 105 ? 29.392 -2.997 -55.810 1.00 81.25 105 MET A O 1
ATOM 860 N N . PRO A 1 106 ? 30.548 -4.829 -56.394 1.00 77.69 106 PRO A N 1
ATOM 861 C CA . PRO A 1 106 ? 30.710 -4.414 -57.782 1.00 77.69 106 PRO A CA 1
ATOM 862 C C . PRO A 1 106 ? 29.349 -4.347 -58.502 1.00 77.69 106 PRO A C 1
ATOM 864 O O . PRO A 1 106 ? 28.436 -5.110 -58.165 1.00 77.69 106 PRO A O 1
ATOM 867 N N . PRO A 1 107 ? 29.192 -3.465 -59.511 1.00 74.06 107 PRO A N 1
ATOM 868 C CA . PRO A 1 107 ? 27.923 -3.272 -60.203 1.00 74.06 107 PRO A CA 1
ATOM 869 C C . PRO A 1 107 ? 27.422 -4.596 -60.785 1.00 74.06 107 PRO A C 1
ATOM 871 O O . PRO A 1 107 ? 28.145 -5.299 -61.498 1.00 74.06 107 PRO A O 1
ATOM 874 N N . ARG A 1 108 ? 26.170 -4.949 -60.467 1.00 69.44 108 ARG A N 1
ATOM 875 C CA . ARG A 1 108 ? 25.534 -6.166 -60.979 1.00 69.44 108 ARG A CA 1
ATOM 876 C C . ARG A 1 108 ? 25.494 -6.088 -62.504 1.00 69.44 108 ARG A C 1
ATOM 878 O O . ARG A 1 108 ? 24.829 -5.216 -63.058 1.00 69.44 108 ARG A O 1
ATOM 885 N N . ARG A 1 109 ? 26.216 -6.992 -63.177 1.00 65.00 109 ARG A N 1
ATOM 886 C CA . ARG A 1 109 ? 26.187 -7.126 -64.640 1.00 65.00 109 ARG A CA 1
ATOM 887 C C . ARG A 1 109 ? 24.738 -7.294 -65.094 1.00 65.00 109 ARG A C 1
ATOM 889 O O . ARG A 1 109 ? 24.091 -8.279 -64.744 1.00 65.00 109 ARG A O 1
ATOM 896 N N . SER A 1 110 ? 24.239 -6.327 -65.857 1.00 61.41 110 SER A N 1
ATOM 897 C CA . SER A 1 110 ? 22.957 -6.438 -66.545 1.00 61.41 110 SER A CA 1
ATOM 898 C C . SER A 1 110 ? 23.032 -7.613 -67.527 1.00 61.41 110 SER A C 1
ATOM 900 O O . SER A 1 110 ? 24.043 -7.729 -68.225 1.00 61.41 110 SER A O 1
ATOM 902 N N . PRO A 1 111 ? 22.019 -8.495 -67.595 1.00 64.19 111 PRO A N 1
ATOM 903 C CA . PRO A 1 111 ? 22.011 -9.554 -68.590 1.00 64.19 111 PRO A CA 1
ATOM 904 C C . PRO A 1 111 ? 21.929 -8.906 -69.975 1.00 64.19 111 PRO A C 1
ATOM 906 O O . PRO A 1 111 ? 20.955 -8.230 -70.306 1.00 64.19 111 PRO A O 1
ATOM 909 N N . SER A 1 112 ? 23.001 -9.062 -70.750 1.00 62.59 112 SER A N 1
ATOM 910 C CA . SER A 1 112 ? 23.069 -8.693 -72.160 1.00 62.59 112 SER A CA 1
ATOM 911 C C . SER A 1 112 ? 22.017 -9.487 -72.931 1.00 62.59 112 SER A C 1
ATOM 913 O O . SER A 1 112 ? 21.990 -10.716 -72.838 1.00 62.59 112 SER A O 1
ATOM 915 N N . ARG A 1 113 ? 21.138 -8.756 -73.617 1.00 55.28 113 ARG A N 1
ATOM 916 C CA . ARG A 1 113 ? 20.056 -9.270 -74.457 1.00 55.28 113 ARG A CA 1
ATOM 917 C C . ARG A 1 113 ? 20.588 -9.818 -75.774 1.00 55.28 113 ARG A C 1
ATOM 919 O O . ARG A 1 113 ? 21.568 -9.226 -76.279 1.00 55.28 113 ARG A O 1
#

Sequence (113 aa):
MKTLQEELDRTTGVRDQIAEMAESMNVPIGETTIQHLRSASWYGNQIQEQLRTISNRADFLTEEVTDQRRDMAMTRNQHERAVQKSTEFDRRQSAEREARREASMPPRRSPSR